Protein 6AZ5 (pdb70)

Solvent-accessible surface area: 6161 Å² total; per-residue (Å²): 164,109,23,68,1,20,0,26,0,42,12,141,124,34,42,33,133,93,29,60,39,85,0,0,0,88,0,74,88,8,73,12,118,11,53,53,61,1,116,16,60,69,132,0,79,144,18,167,22,48,0,3,82,9,91,6,76,6,48,30,96,21,61,51,103,75,0,6,0,40,0,16,46,38,39,78,124,30,105,139,22,24,36,10,111,46,95,32,41,13,62,1,45,31,82,174,114,2,22,0,27,0,38,34,42,50,70,5,70,77,146,49,38,134,25,181

Sequence (116 aa):
PDHTFTIYYYNEDLSTDTDMGKVDLWMWNAGLDGSYVFDGTYYDAENKVTWFKQTITVAGSNVGKTVGLKARYDNTKGWDGGSDTADRSFTISGDENEVLYYVDGSDPVHEKPVIV

Radius of gyration: 13.41 Å; Cα contacts (8 Å, |Δi|>4): 256; chains: 1; bounding box: 31×36×22 Å

Nearest PDB structures (foldseek):
  6az5-assembly1_A  TM=1.009E+00  e=3.050E-26  Agathobacter rectalis DSM 17629
  8dfw-assembly1_G  TM=4.841E-01  e=7.500E-01  Homo sapiens
  2aw2-assembly3_A  TM=3.711E-01  e=2.126E-01  Homo sapiens
  6mwr-assembly1_C  TM=4.742E-01  e=7.964E-01  Homo sapiens
  8tw4-assembly1_B  TM=3.206E-01  e=1.845E+00  Homo sapiens

B-factor: mean 26.18, std 8.86, range [9.91, 65.43]

Structure (mmCIF, N/CA/C/O backbone):
data_6AZ5
#
_entry.id   6AZ5
#
_cell.length_a   51.000
_cell.length_b   51.000
_cell.length_c   151.830
_cell.angle_alpha   90.00
_cell.angle_beta   90.00
_cell.angle_gamma   120.00
#
_symmetry.space_group_name_H-M   'P 65 2 2'
#
loop_
_entity.id
_entity.type
_entity.pdbx_description
1 polymer alpha-amylase
2 water water
#
loop_
_atom_site.group_PDB
_atom_site.id
_atom_site.type_symbol
_atom_site.label_atom_id
_atom_site.label_alt_id
_atom_site.label_comp_id
_atom_site.label_asym_id
_atom_site.label_entity_id
_atom_site.label_seq_id
_atom_site.pdbx_PDB_ins_code
_atom_site.Cartn_x
_atom_site.Cartn_y
_atom_site.Cartn_z
_atom_site.occupancy
_atom_site.B_iso_or_equiv
_atom_site.auth_seq_id
_atom_site.auth_comp_id
_atom_site.auth_asym_id
_atom_site.auth_atom_id
_atom_site.pdbx_PDB_model_num
ATOM 1 N N . PRO A 1 1 ? -7.274 -40.053 1.989 1.00 45.23 391 PRO A N 1
ATOM 2 C CA . PRO A 1 1 ? -6.655 -38.982 2.780 1.00 46.11 391 PRO A CA 1
ATOM 3 C C . PRO A 1 1 ? -6.636 -37.643 2.042 1.00 38.50 391 PRO A C 1
ATOM 4 O O . PRO A 1 1 ? -6.533 -37.616 0.814 1.00 33.02 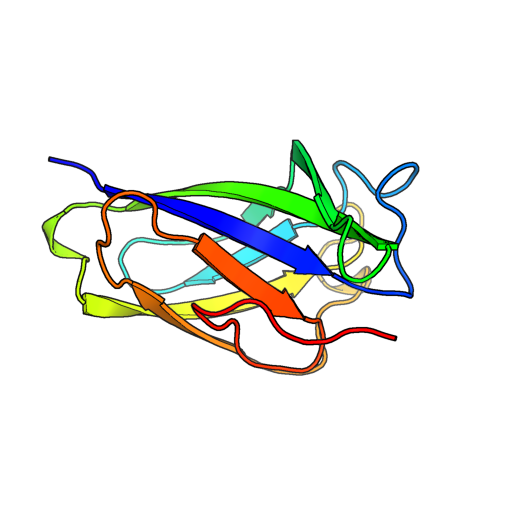391 PRO A O 1
ATOM 8 N N . ASP A 1 2 ? -6.731 -36.551 2.798 1.00 35.98 392 ASP A N 1
ATOM 9 C CA . ASP A 1 2 ? -6.817 -35.204 2.236 1.00 29.75 392 ASP A CA 1
ATOM 10 C C . ASP A 1 2 ? -5.612 -34.843 1.384 1.00 27.38 392 ASP A C 1
ATOM 11 O O . ASP A 1 2 ? -4.536 -35.421 1.526 1.00 32.63 392 ASP A O 1
ATOM 16 N N . HIS A 1 3 ? -5.807 -33.877 0.495 1.00 24.60 393 HIS A N 1
ATOM 17 C CA . HIS A 1 3 ? -4.722 -33.354 -0.320 1.00 19.22 393 HIS A CA 1
ATOM 18 C C . HIS A 1 3 ? -4.567 -31.848 -0.120 1.00 17.77 393 HIS A C 1
ATOM 19 O O . HIS A 1 3 ? -5.532 -31.091 -0.244 1.00 18.81 393 HIS A O 1
ATOM 26 N N . THR A 1 4 ? -3.348 -31.417 0.183 1.00 18.75 394 THR A N 1
ATOM 27 C CA . THR A 1 4 ? -3.061 -29.997 0.372 1.00 16.99 394 THR A CA 1
ATOM 28 C C . THR A 1 4 ? -2.168 -29.462 -0.748 1.00 21.12 394 THR A C 1
ATOM 29 O O . THR A 1 4 ? -1.156 -30.070 -1.090 1.00 20.67 394 THR A O 1
ATOM 33 N N . PHE A 1 5 ? -2.551 -28.328 -1.328 1.00 16.90 395 PHE A N 1
ATOM 34 C CA . PHE A 1 5 ? -1.696 -27.658 -2.292 1.00 13.02 395 PHE A CA 1
ATOM 35 C C . PHE A 1 5 ? -1.428 -26.225 -1.853 1.00 13.42 395 PHE A C 1
ATOM 36 O O . PHE A 1 5 ? -2.150 -25.668 -1.036 1.00 12.92 395 PHE A O 1
ATOM 44 N N . THR A 1 6 ? -0.366 -25.649 -2.395 1.00 10.59 396 THR A N 1
ATOM 45 C CA . THR A 1 6 ? -0.021 -24.265 -2.135 1.00 16.79 396 THR A CA 1
ATOM 46 C C . THR A 1 6 ? -0.416 -23.431 -3.343 1.00 15.47 396 THR A C 1
ATOM 47 O O . THR A 1 6 ? -0.284 -23.879 -4.482 1.00 15.41 396 THR A O 1
ATOM 51 N N . ILE A 1 7 ? -0.920 -22.229 -3.107 1.00 15.17 397 ILE A N 1
ATOM 52 C CA . ILE A 1 7 ? -1.181 -21.329 -4.216 1.00 14.56 397 ILE A CA 1
ATOM 53 C C . ILE A 1 7 ? -0.576 -19.952 -3.954 1.00 15.07 397 ILE A C 1
ATOM 54 O O . ILE A 1 7 ? -0.831 -19.318 -2.925 1.00 12.89 397 ILE A O 1
ATOM 59 N N . TYR A 1 8 ? 0.269 -19.527 -4.890 1.00 14.95 398 TYR A N 1
ATOM 60 C CA . TYR A 1 8 ? 0.888 -18.208 -4.867 1.00 18.56 398 TYR A CA 1
ATOM 61 C C . TYR A 1 8 ? 0.089 -17.236 -5.720 1.00 19.12 398 TYR A C 1
ATOM 62 O O . TYR A 1 8 ? -0.425 -17.615 -6.773 1.00 14.92 398 TYR A O 1
ATOM 71 N N . TYR A 1 9 ? 0.005 -15.982 -5.277 1.00 15.74 399 TYR A N 1
ATOM 72 C CA . TYR A 1 9 ? -0.700 -14.948 -6.035 1.00 17.34 399 TYR A CA 1
ATOM 73 C C . TYR A 1 9 ? 0.114 -13.665 -6.157 1.00 20.05 399 TYR A C 1
ATOM 74 O O . TYR A 1 9 ? 0.668 -13.163 -5.178 1.00 19.77 399 TYR A O 1
ATOM 83 N N . TYR A 1 10 ? 0.190 -13.136 -7.369 1.00 20.95 400 TYR A N 1
ATOM 84 C CA . TYR A 1 10 ? 0.916 -11.896 -7.579 1.00 25.14 400 TYR A CA 1
ATOM 85 C C . TYR A 1 10 ? 0.029 -10.837 -8.214 1.00 26.84 400 TYR A C 1
ATOM 86 O O . TYR A 1 10 ? -0.711 -11.106 -9.163 1.00 24.56 400 TYR A O 1
ATOM 95 N N . ASN A 1 11 ? 0.119 -9.631 -7.665 1.00 31.72 401 ASN A N 1
ATOM 96 C CA . ASN A 1 11 ? -0.547 -8.455 -8.204 1.00 32.40 401 ASN A CA 1
ATOM 97 C C . ASN A 1 11 ? 0.347 -7.253 -7.938 1.00 33.50 401 ASN A C 1
ATOM 98 O O . ASN A 1 11 ? 0.591 -6.896 -6.785 1.00 34.98 401 ASN A O 1
ATOM 103 N N . GLU A 1 12 ? 0.848 -6.643 -9.008 1.00 40.00 402 GLU A N 1
ATOM 104 C CA . GLU A 1 12 ? 1.770 -5.520 -8.882 1.00 40.86 402 GLU A CA 1
ATOM 105 C C . GLU A 1 12 ? 1.105 -4.333 -8.194 1.00 31.83 402 GLU A C 1
ATOM 106 O O . GLU A 1 12 ? 1.781 -3.483 -7.617 1.00 32.82 402 GLU A O 1
ATOM 112 N N . ASP A 1 13 ? -0.224 -4.291 -8.248 1.00 29.29 403 ASP A N 1
ATOM 113 C CA . ASP A 1 13 ? -0.984 -3.209 -7.629 1.00 39.61 403 ASP A CA 1
ATOM 114 C C . ASP A 1 13 ? -1.321 -3.481 -6.160 1.00 39.81 403 ASP A C 1
ATOM 115 O O . ASP A 1 13 ? -2.028 -2.696 -5.527 1.00 37.20 403 ASP A O 1
ATOM 120 N N . LEU A 1 14 ? -0.821 -4.591 -5.625 1.00 34.89 404 LEU A N 1
ATOM 121 C CA . LEU A 1 14 ? -1.020 -4.915 -4.217 1.00 33.12 404 LEU A CA 1
ATOM 122 C C . LEU A 1 14 ? 0.320 -5.082 -3.529 1.00 33.35 404 LEU A C 1
ATOM 123 O O . LEU A 1 14 ? 1.344 -5.258 -4.186 1.00 41.64 404 LEU A O 1
ATOM 128 N N . SER A 1 15 ? 0.311 -5.016 -2.202 1.00 35.05 405 SER A N 1
ATOM 129 C CA . SER A 1 15 ? 1.535 -5.142 -1.424 1.00 36.17 405 SER A CA 1
ATOM 130 C C . SER A 1 15 ? 1.389 -6.187 -0.325 1.00 36.07 405 SER A C 1
ATOM 131 O O . SER A 1 15 ? 0.398 -6.200 0.404 1.00 31.77 405 SER A O 1
ATOM 134 N N . THR A 1 16 ? 2.381 -7.065 -0.212 1.00 35.78 406 THR A N 1
ATOM 135 C CA . THR A 1 16 ? 2.332 -8.139 0.771 1.00 33.91 406 THR A CA 1
ATOM 136 C C . THR A 1 16 ? 2.713 -7.624 2.153 1.00 38.64 406 THR A C 1
ATOM 137 O O . THR A 1 16 ? 2.659 -8.360 3.137 1.00 41.89 406 THR A O 1
ATOM 141 N N . ASP A 1 17 ? 3.095 -6.354 2.228 1.00 37.03 407 ASP A N 1
ATOM 142 C CA . ASP A 1 17 ? 3.325 -5.723 3.520 1.00 44.90 407 ASP A CA 1
ATOM 143 C C . ASP A 1 17 ? 2.021 -5.173 4.098 1.00 43.35 407 ASP A C 1
ATOM 144 O O . ASP A 1 17 ? 1.659 -5.492 5.229 1.00 46.93 407 ASP A O 1
ATOM 149 N N . THR A 1 18 ? 1.313 -4.357 3.321 1.00 40.77 408 THR A N 1
ATOM 150 C CA . THR A 1 18 ? 0.134 -3.666 3.837 1.00 40.44 408 THR A CA 1
ATOM 151 C C . THR A 1 18 ? -1.178 -4.432 3.659 1.00 36.30 408 THR A C 1
ATOM 152 O O . THR A 1 18 ? -2.043 -4.391 4.532 1.00 38.15 408 THR A O 1
ATOM 156 N N . ASP A 1 19 ? -1.334 -5.132 2.542 1.00 30.27 409 ASP A N 1
ATOM 157 C CA . ASP A 1 19 ? -2.624 -5.734 2.227 1.00 28.83 409 ASP A CA 1
ATOM 158 C C . ASP A 1 19 ? -2.804 -7.146 2.789 1.00 26.11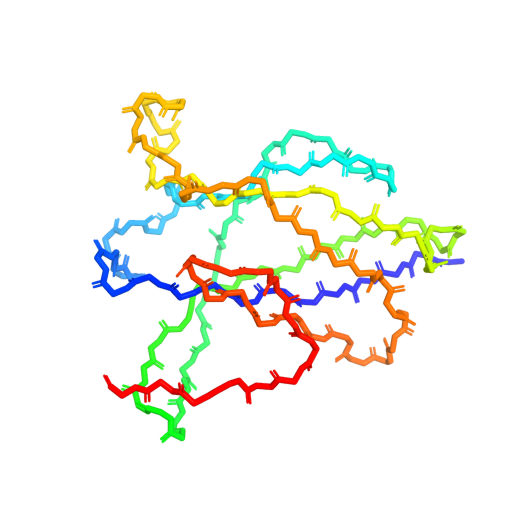 409 ASP A C 1
ATOM 159 O O . ASP A 1 19 ? -3.785 -7.817 2.470 1.00 25.38 409 ASP A O 1
ATOM 164 N N . MET A 1 20 ? -1.866 -7.595 3.618 1.00 30.98 410 MET A N 1
ATOM 165 C CA . MET A 1 20 ? -1.924 -8.948 4.167 1.00 27.88 410 MET A CA 1
ATOM 166 C C . MET A 1 20 ? -3.092 -9.082 5.130 1.00 29.67 410 MET A C 1
ATOM 167 O O . MET A 1 20 ? -3.166 -8.361 6.123 1.00 33.42 410 MET A O 1
ATOM 172 N N . GLY A 1 21 ? -4.001 -10.006 4.833 1.00 29.77 411 GLY A N 1
ATOM 173 C CA . GLY A 1 21 ? -5.203 -10.182 5.630 1.00 23.12 411 GLY A CA 1
ATOM 174 C C . GLY A 1 21 ? -6.440 -9.674 4.915 1.00 25.73 4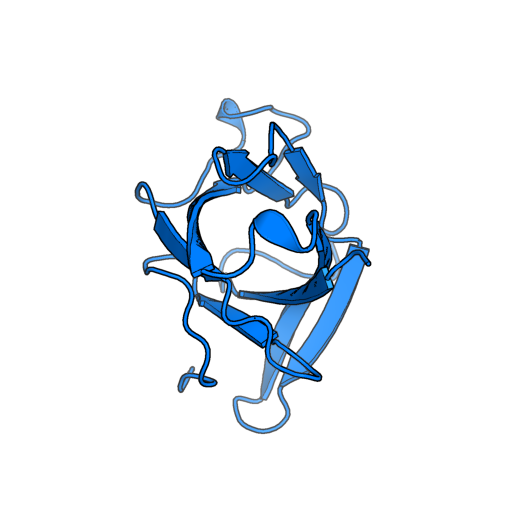11 GLY A C 1
ATOM 175 O O . GLY A 1 21 ? -7.571 -10.030 5.264 1.00 22.21 411 GLY A O 1
ATOM 176 N N . LYS A 1 22 ? -6.223 -8.847 3.897 1.00 20.46 412 LYS A N 1
ATOM 177 C CA . LYS A 1 22 ? -7.323 -8.285 3.127 1.00 24.12 412 LYS A CA 1
ATOM 178 C C . LYS A 1 22 ? -7.450 -8.948 1.753 1.00 21.32 412 LYS A C 1
ATOM 179 O O . LYS A 1 22 ? -8.521 -8.944 1.153 1.00 23.32 412 LYS A O 1
ATOM 185 N N . VAL A 1 23 ? -6.356 -9.514 1.255 1.00 23.94 413 VAL A N 1
ATOM 186 C CA . VAL A 1 23 ? -6.382 -10.204 -0.037 1.00 18.94 413 VAL A CA 1
ATOM 187 C C . VAL A 1 23 ? -6.817 -11.652 0.156 1.00 19.29 413 VAL A C 1
ATOM 188 O O . VAL A 1 23 ? -6.245 -12.366 0.985 1.00 20.59 413 VAL A O 1
ATOM 192 N N . ASP A 1 24 ? -7.832 -12.087 -0.584 1.00 17.70 414 ASP A N 1
ATOM 193 C CA . ASP A 1 24 ? -8.213 -13.496 -0.543 1.00 17.94 414 ASP A CA 1
ATOM 194 C C . ASP A 1 24 ? -8.531 -14.062 -1.925 1.00 17.09 414 ASP A C 1
ATOM 195 O O . ASP A 1 24 ? -8.327 -13.409 -2.953 1.00 14.73 414 ASP A O 1
ATOM 200 N N . LEU A 1 25 ? -9.002 -15.301 -1.921 1.00 11.91 415 LEU A N 1
ATOM 201 C CA . LEU A 1 25 ? -9.511 -15.959 -3.107 1.00 15.78 415 LEU A CA 1
ATOM 202 C C . LEU A 1 25 ? -10.952 -16.348 -2.847 1.00 14.86 415 LEU A C 1
ATOM 203 O O . LEU A 1 25 ? -11.259 -16.921 -1.804 1.00 13.25 415 LEU A O 1
ATOM 208 N N . TRP A 1 26 ? -11.832 -16.034 -3.788 1.00 15.68 416 TRP A N 1
ATOM 209 C CA . TRP A 1 26 ? -13.183 -16.564 -3.754 1.00 15.13 416 TRP A CA 1
ATOM 210 C C . TRP A 1 26 ? -13.208 -17.829 -4.601 1.00 17.08 416 TRP A C 1
ATOM 211 O O . TRP A 1 26 ? -12.963 -17.778 -5.802 1.00 14.49 416 TRP A O 1
ATOM 222 N N . MET A 1 27 ? -13.487 -18.968 -3.981 1.00 17.75 417 MET A N 1
ATOM 223 C CA . MET A 1 27 ? -13.362 -20.233 -4.693 1.00 14.19 417 MET A CA 1
ATOM 224 C C . MET A 1 27 ? -14.646 -21.042 -4.659 1.00 14.21 417 MET A C 1
ATOM 225 O O . MET A 1 27 ? -15.445 -20.913 -3.729 1.00 18.55 417 MET A O 1
ATOM 230 N N . TRP A 1 28 ? -14.846 -21.860 -5.690 1.00 13.65 418 TRP A N 1
ATOM 231 C CA . TRP A 1 28 ? -16.009 -22.739 -5.768 1.00 15.15 418 TRP A CA 1
ATOM 232 C C . TRP A 1 28 ? -15.690 -24.039 -6.516 1.00 17.90 418 TRP A C 1
ATOM 233 O O . TRP A 1 28 ? -14.659 -24.141 -7.179 1.00 21.42 418 TRP A O 1
ATOM 244 N N . ASN A 1 29 ? -16.578 -25.023 -6.383 1.00 17.15 419 ASN A N 1
ATOM 245 C CA . ASN A 1 29 ? -16.379 -26.397 -6.874 1.00 25.12 419 ASN A CA 1
ATOM 246 C C . ASN A 1 29 ? -15.254 -27.153 -6.173 1.00 20.93 419 ASN A C 1
ATOM 247 O O . ASN A 1 29 ? -14.443 -26.567 -5.461 1.00 25.23 419 ASN A O 1
ATOM 252 N N . ALA A 1 30 ? -15.240 -28.469 -6.380 1.00 25.82 420 ALA A N 1
ATOM 253 C CA . ALA A 1 30 ? -14.265 -29.380 -5.783 1.00 23.77 420 ALA A CA 1
ATOM 254 C C . ALA A 1 30 ? -14.287 -29.311 -4.261 1.00 26.22 420 ALA A C 1
ATOM 255 O O . ALA A 1 30 ? -13.255 -29.473 -3.609 1.00 24.48 420 ALA A O 1
ATOM 257 N N . GLY A 1 31 ? -15.472 -29.080 -3.702 1.00 23.53 421 GLY A N 1
ATOM 258 C CA . GLY A 1 31 ? -15.647 -29.025 -2.263 1.00 19.84 421 GLY A CA 1
ATOM 259 C C . GLY A 1 31 ? -15.361 -27.654 -1.679 1.00 19.30 421 GLY A C 1
ATOM 260 O O . GLY A 1 31 ? -15.697 -27.372 -0.528 1.00 21.08 421 GLY A O 1
ATOM 261 N N . LEU A 1 32 ? -14.743 -26.793 -2.476 1.00 18.25 422 LEU A N 1
ATOM 262 C CA . LEU A 1 32 ? -14.384 -25.462 -2.010 1.00 18.71 422 LEU A CA 1
ATOM 263 C C . LEU A 1 32 ? -15.581 -24.525 -2.015 1.00 20.86 422 LEU A C 1
ATOM 264 O O . LEU A 1 32 ? -16.470 -24.641 -2.863 1.00 20.94 422 LEU A O 1
ATOM 269 N N . ASP A 1 33 ? -15.600 -23.599 -1.060 1.00 20.24 423 ASP A N 1
ATOM 270 C CA . ASP A 1 33 ? -16.649 -22.590 -1.006 1.00 25.23 423 ASP A CA 1
ATOM 271 C C . ASP A 1 33 ? -16.234 -21.339 -0.240 1.00 21.70 423 ASP A C 1
ATOM 272 O O . ASP A 1 33 ? -15.706 -21.422 0.866 1.00 21.71 423 ASP A O 1
ATOM 277 N N . GLY A 1 34 ? -16.483 -20.180 -0.841 1.00 21.49 424 GLY A N 1
ATOM 278 C CA . GLY A 1 34 ? -16.277 -18.911 -0.172 1.00 20.32 424 GLY A CA 1
ATOM 279 C C . GLY A 1 34 ? -14.850 -18.402 -0.157 1.00 16.85 424 GLY A C 1
ATOM 280 O O . GLY A 1 34 ? -14.070 -18.638 -1.080 1.00 18.13 424 GLY A O 1
ATOM 281 N N . SER A 1 35 ? -14.512 -17.703 0.919 1.00 18.28 425 SER A N 1
ATOM 282 C CA . SER A 1 35 ? -13.249 -16.984 1.018 1.00 17.97 425 SER A CA 1
ATOM 283 C C . SER A 1 35 ? -12.083 -17.813 1.559 1.00 17.25 425 SER A C 1
ATOM 284 O O . SER A 1 35 ? -12.240 -18.590 2.503 1.00 14.10 425 SER A O 1
ATOM 287 N N . TYR A 1 36 ? -10.913 -17.620 0.950 1.00 17.14 426 TYR A N 1
ATOM 288 C CA . TYR A 1 36 ? -9.668 -18.272 1.355 1.00 12.77 426 TYR A CA 1
ATOM 289 C C . TYR A 1 36 ? -8.565 -17.222 1.394 1.00 14.12 426 TYR A C 1
ATOM 290 O O . TYR A 1 36 ? -8.124 -16.734 0.352 1.00 11.01 426 TYR A O 1
ATOM 299 N N . VAL A 1 37 ? -8.127 -16.880 2.603 1.00 14.53 427 VAL A N 1
ATOM 300 C CA . VAL A 1 37 ? -7.304 -15.696 2.840 1.00 13.89 427 VAL A CA 1
ATOM 301 C C . VAL A 1 37 ? -5.806 -15.993 2.848 1.00 16.43 427 VAL A C 1
ATOM 302 O O . VAL A 1 37 ? -5.354 -16.927 3.500 1.00 19.79 427 VAL A O 1
ATOM 306 N N . PHE A 1 38 ? -5.034 -15.191 2.122 1.00 18.25 428 PHE A N 1
ATOM 307 C CA . PHE A 1 38 ? -3.587 -15.345 2.132 1.00 16.45 428 PHE A CA 1
ATOM 308 C C . PHE A 1 38 ? -3.040 -14.960 3.497 1.00 20.38 428 PHE A C 1
ATOM 309 O O . PHE A 1 38 ? -3.448 -13.949 4.076 1.00 17.50 428 PHE A O 1
ATOM 317 N N . ASP A 1 39 ? -2.119 -15.769 4.011 1.00 18.47 429 ASP A N 1
ATOM 318 C CA . ASP A 1 39 ? -1.564 -15.522 5.332 1.00 20.01 429 ASP A CA 1
ATOM 319 C C . ASP A 1 39 ? -0.043 -15.651 5.365 1.00 20.75 429 ASP A C 1
ATOM 320 O O . ASP A 1 39 ? 0.557 -15.680 6.437 1.00 27.46 429 ASP A O 1
ATOM 325 N N . GLY A 1 40 ? 0.578 -15.715 4.193 1.00 20.16 430 GLY A N 1
ATOM 326 C CA . GLY A 1 40 ? 2.023 -15.806 4.107 1.00 16.89 430 GLY A CA 1
ATOM 327 C C . GLY A 1 40 ? 2.563 -15.199 2.829 1.00 21.10 430 GLY A C 1
ATOM 328 O O . GLY A 1 40 ? 1.803 -14.726 1.988 1.00 18.77 430 GLY A O 1
ATOM 329 N N . THR A 1 41 ? 3.885 -15.192 2.689 1.00 21.48 431 THR A N 1
ATOM 330 C CA . THR A 1 41 ? 4.509 -14.711 1.462 1.00 25.79 431 THR A CA 1
ATOM 331 C C . THR A 1 41 ? 5.546 -15.698 0.952 1.00 20.39 43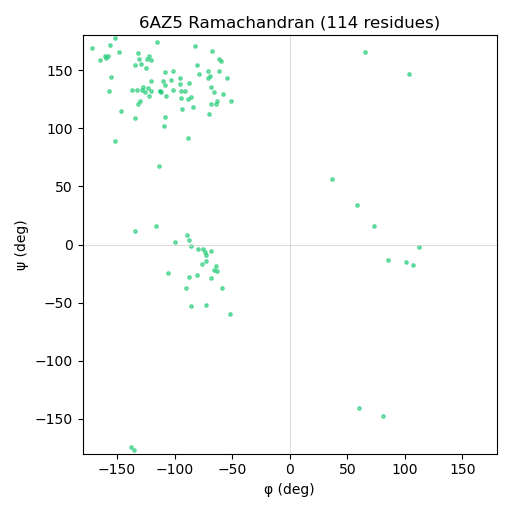1 THR A C 1
ATOM 332 O O . THR A 1 41 ? 6.055 -16.530 1.704 1.00 23.49 431 THR A O 1
ATOM 336 N N . TYR A 1 42 ? 5.856 -15.587 -0.332 1.00 19.19 432 TYR A N 1
ATOM 337 C CA . TYR A 1 42 ? 6.958 -16.328 -0.928 1.00 26.39 432 TYR A CA 1
ATOM 338 C C . TYR A 1 42 ? 7.816 -15.388 -1.757 1.00 20.72 432 TYR A C 1
ATOM 339 O O . TYR A 1 42 ? 7.324 -14.767 -2.699 1.00 23.15 432 TYR A O 1
ATOM 348 N N . TYR A 1 43 ? 9.095 -15.272 -1.415 1.00 18.96 433 TYR A N 1
ATOM 349 C CA . TYR A 1 43 ? 9.970 -14.426 -2.212 1.00 20.71 433 TYR A CA 1
ATOM 350 C C . TYR A 1 43 ? 10.501 -15.171 -3.426 1.00 26.01 433 TYR A C 1
ATOM 351 O O . TYR A 1 43 ? 11.207 -16.172 -3.304 1.00 25.78 433 TYR A O 1
ATOM 360 N N . ASP A 1 44 ? 10.148 -14.657 -4.598 1.00 28.16 434 ASP A N 1
ATOM 361 C CA . ASP A 1 44 ? 10.563 -15.211 -5.875 1.00 23.93 434 ASP A CA 1
ATOM 362 C C . ASP A 1 44 ? 11.899 -14.606 -6.289 1.00 25.51 434 ASP A C 1
ATOM 363 O O . ASP A 1 44 ? 11.936 -13.573 -6.948 1.00 26.06 434 ASP A O 1
ATOM 368 N N . ALA A 1 45 ? 12.991 -15.262 -5.919 1.00 27.41 435 ALA A N 1
ATOM 369 C CA . ALA A 1 45 ? 14.323 -14.736 -6.196 1.00 28.71 435 ALA A CA 1
ATOM 370 C C . ALA A 1 45 ? 14.637 -14.676 -7.694 1.00 33.39 435 ALA A C 1
ATOM 371 O O . ALA A 1 45 ? 15.510 -13.915 -8.112 1.00 31.72 435 ALA A O 1
ATOM 373 N N . GLU A 1 46 ? 13.932 -15.474 -8.495 1.00 34.53 436 GLU A N 1
ATOM 374 C CA . GLU A 1 46 ? 14.131 -15.467 -9.948 1.00 38.64 436 GLU A CA 1
ATOM 375 C C . GLU A 1 46 ? 13.565 -14.199 -10.595 1.00 35.41 436 GLU A C 1
ATOM 376 O O . GLU A 1 46 ? 14.263 -13.504 -11.337 1.00 34.90 436 GLU A O 1
ATOM 382 N N . ASN A 1 47 ? 12.302 -13.899 -10.307 1.00 30.50 437 ASN A N 1
ATOM 383 C CA . ASN A 1 47 ? 11.657 -12.702 -10.841 1.00 28.94 437 ASN A CA 1
ATOM 384 C C . ASN A 1 47 ? 11.899 -11.463 -9.988 1.00 30.96 437 ASN A C 1
ATOM 385 O O . ASN A 1 47 ? 11.457 -10.373 -10.346 1.00 34.26 437 ASN A O 1
ATOM 390 N N . LYS A 1 48 ? 12.625 -11.649 -8.883 1.00 32.71 438 LYS A N 1
ATOM 391 C CA . LYS A 1 48 ? 12.727 -10.697 -7.764 1.00 30.68 438 LYS A CA 1
ATOM 392 C C . LYS A 1 48 ? 11.406 -9.971 -7.477 1.00 31.57 438 LYS A C 1
ATOM 393 O O . LYS A 1 48 ? 11.333 -8.743 -7.465 1.00 30.00 438 LYS A O 1
ATOM 399 N N . VAL A 1 49 ? 10.366 -10.766 -7.232 1.00 29.67 439 VAL A N 1
ATOM 400 C CA . VAL A 1 49 ? 9.075 -10.272 -6.757 1.00 27.14 439 VAL A CA 1
ATOM 401 C C . VAL A 1 49 ? 8.587 -11.105 -5.566 1.00 28.04 439 VAL A C 1
ATOM 402 O O . VAL A 1 49 ? 9.095 -12.199 -5.308 1.00 24.19 439 VAL A O 1
ATOM 406 N N . THR A 1 50 ? 7.597 -10.590 -4.844 1.00 26.19 440 THR A N 1
ATOM 407 C CA . THR A 1 50 ? 7.036 -11.315 -3.704 1.00 27.74 440 THR A CA 1
ATOM 408 C C . THR A 1 50 ? 5.591 -11.742 -3.965 1.00 25.89 440 THR A C 1
ATOM 409 O O . THR A 1 50 ? 4.767 -10.946 -4.417 1.00 27.69 440 THR A O 1
ATOM 413 N N . TRP A 1 51 ? 5.294 -13.008 -3.689 1.00 24.89 441 TRP A N 1
ATOM 414 C CA . TRP A 1 51 ? 3.947 -13.540 -3.870 1.00 22.56 441 TRP A CA 1
ATOM 415 C C . TRP A 1 51 ? 3.199 -13.627 -2.544 1.00 18.87 441 TRP A C 1
ATOM 416 O O . TRP A 1 51 ? 3.812 -13.835 -1.501 1.00 19.72 441 TRP A O 1
ATOM 427 N N . PHE A 1 52 ? 1.876 -13.476 -2.589 1.00 17.03 442 PHE A N 1
ATOM 428 C CA . PHE A 1 52 ? 1.027 -13.925 -1.485 1.00 17.30 442 PHE A CA 1
ATOM 429 C C . PHE A 1 52 ? 1.014 -15.451 -1.503 1.00 18.87 442 PHE A C 1
ATOM 430 O O . PHE A 1 52 ? 1.015 -16.052 -2.572 1.00 14.51 442 PHE A O 1
ATOM 438 N N . LYS A 1 53 ? 0.990 -16.092 -0.341 1.00 18.66 443 LYS A N 1
ATOM 439 C CA . LYS A 1 53 ? 0.862 -17.542 -0.344 1.00 17.05 443 LYS A CA 1
ATOM 440 C C . LYS A 1 53 ? -0.166 -18.022 0.666 1.00 16.26 443 LYS A C 1
ATOM 441 O O . LYS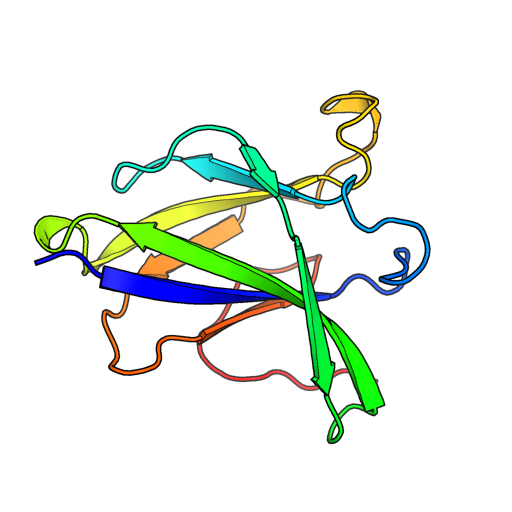 A 1 53 ? -0.452 -17.346 1.655 1.00 16.43 443 LYS A O 1
ATOM 447 N N . GLN A 1 54 ? -0.733 -19.190 0.387 1.00 14.73 444 GLN A N 1
ATOM 448 C CA . GLN A 1 54 ? -1.553 -19.906 1.351 1.00 13.68 444 GLN A CA 1
ATOM 449 C C . GLN A 1 54 ? -1.632 -21.370 0.943 1.00 16.29 444 GLN A C 1
ATOM 450 O O . GLN A 1 54 ? -1.359 -21.716 -0.207 1.00 12.38 444 GLN A O 1
ATOM 456 N N . THR A 1 55 ? -1.984 -22.232 1.887 1.00 10.40 445 THR A N 1
ATOM 457 C CA . THR A 1 55 ? -2.203 -23.632 1.566 1.00 16.61 445 THR A CA 1
ATOM 458 C C . THR A 1 55 ? -3.690 -23.938 1.646 1.00 17.70 445 THR A C 1
ATOM 459 O O . THR A 1 55 ? -4.422 -23.331 2.422 1.00 19.29 445 THR A O 1
ATOM 463 N N . ILE A 1 56 ? -4.140 -24.871 0.826 1.00 14.30 446 ILE A N 1
ATOM 464 C CA . ILE A 1 56 ? -5.555 -25.165 0.757 1.00 19.30 446 ILE A CA 1
ATOM 465 C C . ILE A 1 56 ? -5.747 -26.673 0.703 1.00 20.04 446 ILE A C 1
ATOM 466 O O . ILE A 1 56 ? -5.060 -27.372 -0.038 1.00 15.82 446 ILE A O 1
ATOM 471 N N . THR A 1 57 ? -6.658 -27.169 1.529 1.00 19.55 447 THR A N 1
ATOM 472 C CA . THR A 1 57 ? -6.871 -28.598 1.666 1.00 22.04 447 THR A CA 1
ATOM 473 C C . THR A 1 57 ? -8.176 -29.000 1.002 1.00 24.15 447 THR A C 1
ATOM 474 O O . THR A 1 57 ? -9.220 -28.404 1.268 1.00 25.57 447 THR A O 1
ATOM 478 N N . VAL A 1 58 ? -8.106 -29.999 0.127 1.00 17.43 448 VAL A N 1
ATOM 479 C CA . VAL A 1 58 ? -9.302 -30.602 -0.449 1.00 21.19 448 VAL A CA 1
ATOM 480 C C . VAL A 1 58 ? -9.351 -32.094 -0.120 1.00 26.93 448 VAL A C 1
ATOM 481 O O . VAL A 1 58 ? -8.330 -32.700 0.208 1.00 25.78 448 VAL A O 1
ATOM 485 N N . ALA A 1 59 ? -10.545 -32.676 -0.188 1.00 28.01 449 ALA A N 1
ATOM 486 C CA . ALA A 1 59 ? -10.696 -34.118 -0.040 1.00 25.06 449 ALA A CA 1
ATOM 487 C C . ALA A 1 59 ? -9.928 -34.821 -1.152 1.00 29.58 449 ALA A C 1
ATOM 488 O O . ALA A 1 59 ? -9.796 -34.282 -2.256 1.00 23.75 449 ALA A O 1
ATOM 490 N N . GLY A 1 60 ? -9.422 -36.017 -0.857 1.00 26.27 450 GLY A N 1
ATOM 491 C CA . GLY A 1 60 ? -8.656 -36.792 -1.820 1.00 20.82 450 GLY A CA 1
ATOM 492 C C . GLY A 1 60 ? -9.435 -37.098 -3.085 1.00 25.15 450 GLY A C 1
ATOM 493 O O . GLY A 1 60 ? -8.887 -37.079 -4.187 1.00 26.14 450 GLY A O 1
ATOM 494 N N . SER A 1 61 ? -10.728 -37.359 -2.928 1.00 27.60 451 SER A N 1
ATOM 495 C CA . SER A 1 61 ? -11.587 -37.692 -4.059 1.00 30.44 451 SER A CA 1
ATOM 496 C C . SER A 1 61 ? -11.801 -36.506 -5.001 1.00 31.00 451 SER A C 1
ATOM 497 O O . SER A 1 61 ? -12.405 -36.653 -6.062 1.00 30.69 451 SER A O 1
ATOM 500 N N . ASN A 1 62 ? -11.299 -35.335 -4.617 1.00 26.34 452 ASN A N 1
ATOM 501 C CA . ASN A 1 62 ? -11.447 -34.139 -5.439 1.00 20.86 452 ASN A CA 1
ATOM 502 C C . ASN A 1 62 ? -10.215 -33.827 -6.264 1.00 23.78 452 ASN A C 1
ATOM 503 O O . ASN A 1 62 ? -10.179 -32.818 -6.967 1.00 24.99 452 ASN A O 1
ATOM 508 N N . VAL A 1 63 ? -9.200 -34.678 -6.169 1.00 21.82 453 VAL A N 1
ATOM 509 C CA . VAL A 1 63 ? -8.048 -34.549 -7.046 1.00 22.57 453 VAL A CA 1
ATOM 510 C C . VAL A 1 63 ? -8.523 -34.825 -8.460 1.00 20.59 453 VAL A C 1
ATOM 511 O O . VAL A 1 63 ? -9.224 -35.808 -8.697 1.00 22.59 453 VAL A O 1
ATOM 515 N N . GLY A 1 64 ? -8.167 -33.947 -9.390 1.00 17.06 454 GLY A N 1
ATOM 516 C CA . GLY A 1 64 ? -8.584 -34.101 -10.770 1.00 17.28 454 GLY A CA 1
ATOM 517 C C . GLY A 1 64 ? -9.754 -33.211 -11.138 1.00 23.66 454 GLY A C 1
ATOM 518 O O . GLY A 1 64 ? -10.046 -33.016 -12.316 1.00 18.66 454 GLY A O 1
ATOM 519 N N . LYS A 1 65 ? -10.429 -32.668 -10.128 1.00 27.41 455 LYS A N 1
ATOM 520 C CA . LYS A 1 65 ? -11.555 -31.768 -10.358 1.00 20.74 455 LYS A CA 1
ATOM 521 C C . LYS A 1 65 ? -11.082 -30.357 -10.689 1.00 21.28 455 LYS A C 1
ATOM 522 O O . LYS A 1 65 ? -9.990 -29.941 -10.292 1.00 27.80 455 LYS A O 1
ATOM 528 N N . THR A 1 66 ? -11.909 -29.617 -11.411 1.00 20.64 456 THR A N 1
ATOM 529 C CA . THR A 1 66 ? -11.587 -28.239 -11.747 1.00 20.54 456 THR A CA 1
ATOM 530 C C . THR A 1 66 ? -12.126 -27.271 -10.693 1.00 21.67 456 THR A C 1
ATOM 531 O O . THR A 1 66 ? -13.281 -27.357 -10.278 1.00 23.32 456 THR A O 1
ATOM 535 N N . VAL A 1 67 ? -11.265 -26.361 -10.256 1.00 24.06 457 VAL A N 1
ATOM 536 C CA . VAL A 1 67 ? -11.634 -25.348 -9.279 1.00 25.32 457 VAL A CA 1
ATOM 537 C C . VAL A 1 67 ? -11.891 -24.013 -9.952 1.00 20.55 457 VAL A C 1
ATOM 538 O O . VAL A 1 67 ? -11.101 -23.575 -10.784 1.00 21.59 457 VAL A O 1
ATOM 542 N N . GLY A 1 68 ? -12.999 -23.372 -9.597 1.00 22.88 458 GLY A N 1
ATOM 543 C CA . GLY A 1 68 ? -13.260 -22.015 -10.038 1.00 19.28 458 GLY A CA 1
ATOM 544 C C . GLY A 1 68 ? -12.800 -21.052 -8.965 1.00 19.53 458 GLY A C 1
ATOM 545 O O . GLY A 1 68 ? -13.013 -21.304 -7.782 1.00 19.02 458 GLY A O 1
ATOM 546 N N . LEU A 1 69 ? -12.164 -19.954 -9.363 1.00 17.24 459 LEU A N 1
ATOM 547 C CA . LEU A 1 69 ? -11.704 -18.983 -8.387 1.00 15.05 459 LEU A CA 1
ATOM 548 C C . LEU A 1 69 ? -11.437 -17.609 -8.989 1.00 19.15 459 LEU A C 1
ATOM 549 O O . LEU A 1 69 ? -11.290 -17.462 -10.195 1.00 15.75 459 LEU A O 1
ATOM 554 N N . LYS A 1 70 ? -11.370 -16.604 -8.123 1.00 17.01 460 LYS A N 1
ATOM 555 C CA . LYS A 1 70 ? -10.868 -15.293 -8.504 1.00 22.63 460 LYS A CA 1
ATOM 556 C C . LYS A 1 70 ? -10.337 -14.564 -7.273 1.00 18.78 460 LYS A C 1
ATOM 557 O O . LYS A 1 70 ? -10.869 -14.708 -6.175 1.00 16.78 460 LYS A O 1
ATOM 563 N N . ALA A 1 71 ? -9.275 -13.793 -7.459 1.00 19.21 461 ALA A N 1
ATOM 564 C CA . ALA A 1 71 ? -8.718 -13.007 -6.368 1.00 21.74 461 ALA A CA 1
ATOM 565 C C . ALA A 1 71 ? -9.642 -11.840 -5.997 1.00 26.23 461 ALA A C 1
ATOM 566 O O . ALA A 1 71 ? -10.363 -11.328 -6.850 1.00 26.21 461 ALA A O 1
ATOM 568 N N . ARG A 1 72 ? -9.630 -11.442 -4.724 1.00 21.76 462 ARG A N 1
ATOM 569 C CA . ARG A 1 72 ? -10.326 -10.234 -4.267 1.00 20.94 462 ARG A CA 1
ATOM 570 C C . ARG A 1 72 ? -9.342 -9.364 -3.495 1.00 20.92 462 ARG A C 1
ATOM 571 O O . ARG A 1 72 ? -8.573 -9.871 -2.678 1.00 24.39 462 ARG A O 1
ATOM 579 N N . TYR A 1 73 ? -9.358 -8.059 -3.760 1.00 21.08 463 TYR A N 1
ATOM 580 C CA . TYR A 1 73 ? -8.257 -7.181 -3.353 1.00 22.13 463 TYR A CA 1
ATOM 581 C C . TYR A 1 73 ? -8.370 -6.609 -1.941 1.00 23.19 463 TYR A C 1
ATOM 582 O O . TYR A 1 73 ? -7.359 -6.290 -1.310 1.00 20.83 463 TYR A O 1
ATOM 591 N N . ASP A 1 74 ? -9.593 -6.459 -1.451 1.00 27.25 464 ASP A N 1
ATOM 592 C CA . ASP A 1 74 ? -9.805 -5.868 -0.133 1.00 26.95 464 ASP A CA 1
ATOM 593 C C . ASP A 1 74 ? -11.094 -6.415 0.458 1.00 27.39 464 ASP A C 1
ATOM 594 O O . ASP A 1 74 ? -12.166 -5.838 0.271 1.00 30.84 464 ASP A O 1
ATOM 599 N N . ASN A 1 75 ? -10.989 -7.530 1.172 1.00 24.33 465 ASN A N 1
ATOM 600 C CA . ASN A 1 75 ? -12.179 -8.230 1.639 1.00 28.94 465 ASN A CA 1
ATOM 601 C C . ASN A 1 75 ? -12.859 -7.533 2.816 1.00 29.23 465 ASN A C 1
ATOM 602 O O . ASN A 1 75 ? -13.916 -7.967 3.270 1.00 31.29 465 ASN A O 1
ATOM 607 N N . THR A 1 76 ? -12.252 -6.454 3.303 1.00 31.68 466 THR A N 1
ATOM 608 C CA . THR A 1 76 ? -12.893 -5.622 4.315 1.00 36.56 466 THR A CA 1
ATOM 609 C C . THR A 1 76 ? -14.021 -4.818 3.670 1.00 39.64 466 THR A C 1
ATOM 610 O O . THR A 1 76 ? -14.866 -4.250 4.364 1.00 42.07 466 THR A O 1
ATOM 614 N N . LYS A 1 77 ? -14.027 -4.775 2.338 1.00 40.93 467 LYS A N 1
ATOM 615 C CA . LYS A 1 77 ? -15.086 -4.100 1.591 1.00 33.54 467 LYS A CA 1
ATOM 616 C C . LYS A 1 77 ? -15.868 -5.098 0.748 1.00 34.27 467 LYS A C 1
ATOM 617 O O . LYS A 1 77 ? -16.600 -4.707 -0.156 1.00 33.12 467 LYS A O 1
ATOM 623 N N . GLY A 1 78 ? -15.713 -6.385 1.048 1.00 38.79 468 GLY A N 1
ATOM 624 C CA . GLY A 1 78 ? -16.355 -7.426 0.265 1.00 34.11 468 GLY A CA 1
ATOM 625 C C . GLY A 1 78 ? -15.892 -7.381 -1.181 1.00 28.95 468 GLY A C 1
ATOM 626 O O . GLY A 1 78 ? -14.718 -7.141 -1.460 1.00 34.29 468 GLY A O 1
ATOM 627 N N . TRP A 1 79 ? -16.817 -7.601 -2.103 1.00 25.93 469 TRP A N 1
ATOM 628 C CA . TRP A 1 79 ? -16.507 -7.519 -3.525 1.00 31.27 469 TRP A CA 1
ATOM 629 C C . TRP A 1 79 ? -16.207 -6.088 -3.948 1.00 37.20 469 TRP A C 1
ATOM 630 O O . TRP A 1 79 ? -15.440 -5.854 -4.885 1.00 34.77 469 TRP A O 1
ATOM 641 N N . ASP A 1 80 ? -16.806 -5.133 -3.241 1.00 30.14 470 ASP A N 1
ATOM 642 C CA . ASP A 1 80 ? -16.662 -3.719 -3.570 1.00 32.14 470 ASP A CA 1
ATOM 643 C C . ASP A 1 80 ? -15.222 -3.253 -3.404 1.00 32.24 470 ASP A C 1
ATOM 644 O O . ASP A 1 80 ? -14.831 -2.220 -3.942 1.00 36.75 470 ASP A O 1
ATOM 649 N N . GLY A 1 81 ? -14.432 -4.024 -2.664 1.00 29.87 471 GLY A N 1
ATOM 650 C CA . GLY A 1 81 ? -13.013 -3.744 -2.534 1.00 30.89 471 GLY A CA 1
ATOM 651 C C . GLY A 1 81 ? -12.249 -4.074 -3.804 1.00 25.59 471 GLY A C 1
ATOM 652 O O . GLY A 1 81 ? -11.068 -3.753 -3.930 1.00 32.57 471 GLY A O 1
ATOM 653 N N . GLY A 1 82 ? -12.928 -4.718 -4.749 1.00 23.91 472 GLY A N 1
ATOM 654 C CA . GLY A 1 82 ? -12.306 -5.097 -6.003 1.00 34.66 472 GLY A CA 1
ATOM 655 C C . GLY A 1 82 ? -11.954 -6.571 -6.096 1.00 29.53 472 GLY A C 1
ATOM 656 O O . GLY A 1 82 ? -11.614 -7.208 -5.101 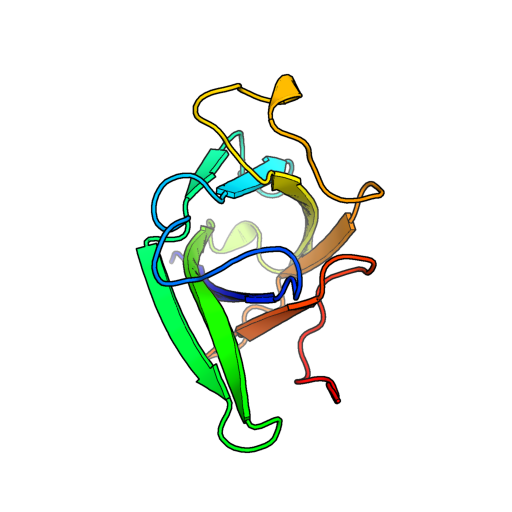1.00 29.11 472 GLY A O 1
ATOM 657 N N . SER A 1 83 ? -12.041 -7.114 -7.304 1.00 31.33 473 SER A N 1
ATOM 658 C CA . SER A 1 83 ? -11.621 -8.486 -7.550 1.00 29.06 473 SER A CA 1
ATOM 659 C C . SER A 1 83 ? -10.795 -8.571 -8.828 1.00 39.87 473 SER A C 1
ATOM 660 O O . SER A 1 83 ? -10.517 -7.553 -9.459 1.00 41.97 473 SER A O 1
ATOM 663 N N . ASP A 1 84 ? -10.399 -9.782 -9.206 1.00 37.73 474 ASP A N 1
ATOM 664 C CA . ASP A 1 84 ? -9.626 -9.987 -10.431 1.00 37.17 474 ASP A CA 1
ATOM 665 C C . ASP A 1 84 ? -10.480 -9.671 -11.664 1.00 45.29 474 ASP A C 1
ATOM 666 O O . ASP A 1 84 ? -11.711 -9.546 -11.561 1.00 40.75 474 ASP A O 1
ATOM 671 N N . THR A 1 85 ? -9.839 -9.548 -12.828 1.00 41.95 475 THR A N 1
ATOM 672 C CA . THR A 1 85 ? -10.549 -9.113 -14.036 1.00 44.93 475 THR A CA 1
ATOM 673 C C . THR A 1 85 ? -11.488 -10.146 -14.687 1.00 38.21 475 THR A C 1
ATOM 674 O O . THR A 1 85 ? -12.216 -9.792 -15.613 1.00 33.73 475 THR A O 1
ATOM 678 N N . ALA A 1 86 ? -11.497 -11.390 -14.200 1.00 40.64 476 ALA A N 1
ATOM 679 C CA . ALA A 1 86 ? -12.415 -12.424 -14.721 1.00 39.21 476 ALA A CA 1
ATOM 680 C C . ALA A 1 86 ? -12.425 -13.725 -13.906 1.00 34.93 476 ALA A C 1
ATOM 681 O O . ALA A 1 86 ? -11.576 -13.924 -13.039 1.00 39.96 476 ALA A O 1
ATOM 683 N N . ASP A 1 87 ? -13.397 -14.596 -14.193 1.00 25.41 477 ASP A N 1
ATOM 684 C CA . ASP A 1 87 ? -13.429 -15.965 -13.668 1.00 30.07 477 ASP A CA 1
ATOM 685 C C . ASP A 1 87 ? -12.170 -16.731 -14.053 1.00 36.45 477 ASP A C 1
ATOM 686 O O . ASP A 1 87 ? -11.812 -16.790 -15.231 1.00 32.47 477 ASP A O 1
ATOM 691 N N . ARG A 1 88 ? -11.520 -17.350 -13.076 1.00 27.84 478 ARG A N 1
ATOM 692 C CA . ARG A 1 88 ? -10.358 -18.178 -13.370 1.00 19.27 478 ARG A CA 1
ATOM 693 C C . ARG A 1 88 ? -10.628 -19.633 -13.018 1.00 20.50 478 ARG A C 1
ATOM 694 O O . ARG A 1 88 ? -11.672 -19.962 -12.454 1.00 23.99 478 ARG A O 1
ATOM 702 N N . SER A 1 89 ? -9.687 -20.507 -13.359 1.00 20.99 479 SER A N 1
ATOM 703 C CA . SER A 1 89 ? -9.813 -21.916 -13.013 1.00 19.64 479 SER A CA 1
ATOM 704 C C . SER A 1 89 ? -8.498 -22.667 -13.161 1.00 19.44 479 SER A C 1
ATOM 705 O O . SER A 1 89 ? -7.591 -22.231 -13.874 1.00 16.74 479 SER A O 1
ATOM 708 N N . PHE A 1 90 ? -8.412 -23.801 -12.476 1.00 17.46 480 PHE A N 1
ATOM 709 C CA . PHE A 1 90 ? -7.305 -24.733 -12.638 1.00 19.17 480 PHE A CA 1
ATOM 710 C C . PHE A 1 90 ? -7.764 -26.111 -12.212 1.00 21.59 480 PHE A C 1
ATOM 711 O O . PHE A 1 90 ? -8.861 -26.275 -11.681 1.00 18.72 480 PHE A O 1
ATOM 719 N N . THR A 1 91 ? -6.924 -27.106 -12.455 1.00 20.50 481 THR A N 1
ATOM 720 C CA . THR A 1 91 ? -7.249 -28.470 -12.080 1.00 17.10 481 THR A CA 1
ATOM 721 C C . THR A 1 91 ? -6.311 -28.935 -10.976 1.00 14.88 481 THR A C 1
ATOM 722 O O . THR A 1 91 ? -5.104 -28.748 -11.060 1.00 20.33 481 THR A O 1
ATOM 726 N N . ILE A 1 92 ? -6.876 -29.521 -9.929 1.00 19.91 482 ILE A N 1
ATOM 727 C CA . ILE A 1 92 ? -6.081 -30.045 -8.830 1.00 19.76 482 ILE A CA 1
ATOM 728 C C . ILE A 1 92 ? -5.308 -31.279 -9.293 1.00 17.53 482 ILE A C 1
ATOM 729 O O . ILE A 1 92 ? -5.901 -32.314 -9.589 1.00 19.01 482 ILE A O 1
ATOM 734 N N . SER A 1 93 ? -3.985 -31.154 -9.369 1.00 22.15 483 SER A N 1
ATOM 735 C CA . SER A 1 93 ? -3.131 -32.210 -9.916 1.00 20.32 483 SER A CA 1
ATOM 736 C C . SER A 1 93 ? -2.847 -33.326 -8.917 1.00 21.11 483 SER A C 1
ATOM 737 O O . SER A 1 93 ? -2.573 -34.459 -9.304 1.00 28.96 483 SER A O 1
ATOM 740 N N . GLY A 1 94 ? -2.894 -33.008 -7.631 1.00 22.21 484 GLY A N 1
ATOM 741 C CA . GLY A 1 94 ? -2.586 -33.995 -6.615 1.00 18.72 484 GLY A CA 1
ATOM 742 C C . GLY A 1 94 ? -1.103 -34.314 -6.543 1.00 20.71 484 GLY A C 1
ATOM 743 O O . GLY A 1 94 ? -0.715 -35.321 -5.958 1.00 24.65 484 GLY A O 1
ATOM 744 N N . ASP A 1 95 ? -0.268 -33.463 -7.137 1.00 22.16 485 ASP A N 1
ATOM 745 C CA . ASP A 1 95 ? 1.180 -33.667 -7.080 1.00 25.39 485 ASP A CA 1
ATOM 746 C C . ASP A 1 95 ? 1.657 -33.627 -5.632 1.00 26.07 485 ASP A C 1
ATOM 747 O O . ASP A 1 95 ? 0.967 -33.100 -4.758 1.00 25.24 485 ASP A O 1
ATOM 752 N N . GLU A 1 96 ? 2.833 -34.200 -5.390 1.00 30.49 486 GLU A N 1
ATOM 753 C CA . GLU A 1 96 ? 3.424 -34.275 -4.054 1.00 35.90 486 GLU A CA 1
ATOM 754 C C . GLU A 1 96 ? 3.475 -32.909 -3.375 1.00 31.03 486 GLU A C 1
ATOM 755 O O . GLU A 1 96 ? 2.892 -32.712 -2.307 1.00 33.53 486 GLU A O 1
ATOM 761 N N . ASN A 1 97 ? 4.179 -31.974 -3.998 1.00 28.02 487 ASN A N 1
ATOM 762 C CA . ASN A 1 97 ? 4.190 -30.598 -3.531 1.00 29.44 487 ASN A CA 1
ATOM 763 C C . ASN A 1 97 ? 3.505 -29.714 -4.568 1.00 24.97 487 ASN A C 1
ATOM 764 O O . ASN A 1 97 ? 4.148 -28.890 -5.223 1.00 22.60 487 ASN A O 1
ATOM 769 N N . GLU A 1 98 ? 2.197 -29.903 -4.728 1.00 23.46 488 GLU A N 1
ATOM 770 C CA . GLU A 1 98 ? 1.456 -29.151 -5.731 1.00 23.51 488 GLU A CA 1
ATOM 771 C C . GLU A 1 98 ? 1.477 -27.654 -5.434 1.00 17.52 488 GLU A C 1
ATOM 772 O O . GLU A 1 98 ? 1.076 -27.205 -4.361 1.00 14.96 488 GLU A O 1
ATOM 778 N N . VAL A 1 99 ? 1.958 -26.895 -6.405 1.00 21.07 489 VAL A N 1
ATOM 779 C CA . VAL A 1 99 ? 2.010 -25.451 -6.298 1.00 20.60 489 VAL A CA 1
ATOM 780 C C . VAL A 1 99 ? 1.302 -24.824 -7.489 1.00 19.90 489 VAL A C 1
ATOM 781 O O . VAL A 1 99 ? 1.539 -25.212 -8.630 1.00 17.63 489 VAL A O 1
ATOM 785 N N . LEU A 1 100 ? 0.412 -23.874 -7.217 1.00 21.37 490 LEU A N 1
ATOM 786 C CA . LEU A 1 100 ? -0.220 -23.097 -8.277 1.00 17.90 490 LEU A CA 1
ATOM 787 C C . LEU A 1 100 ? 0.317 -21.666 -8.295 1.00 20.50 490 LEU A C 1
ATOM 788 O O . LEU A 1 100 ? 0.507 -21.043 -7.246 1.00 13.87 490 LEU A O 1
ATOM 793 N N . TYR A 1 101 ? 0.585 -21.165 -9.497 1.00 18.52 491 TYR A N 1
ATOM 794 C CA . TYR A 1 101 ? 1.023 -19.790 -9.680 1.00 20.64 491 TYR A CA 1
ATOM 795 C C . TYR A 1 101 ? -0.082 -18.969 -10.320 1.00 22.60 491 TYR A C 1
ATOM 796 O O . TYR A 1 101 ? -0.417 -19.144 -11.491 1.00 21.58 491 TYR A O 1
ATOM 805 N N . TYR A 1 102 ? -0.652 -18.078 -9.525 1.00 16.84 492 TYR A N 1
ATOM 806 C CA . TYR A 1 102 ? -1.765 -17.268 -9.962 1.00 19.33 492 TYR A CA 1
ATOM 807 C C . TYR A 1 102 ? -1.290 -15.832 -10.127 1.00 23.58 492 TYR A C 1
ATOM 808 O O . TYR A 1 102 ? -1.113 -15.102 -9.154 1.00 16.70 492 TYR A O 1
ATOM 817 N N . VAL A 1 103 ? -1.060 -15.453 -11.379 1.00 24.95 493 VAL A N 1
ATOM 818 C CA . VAL A 1 103 ? -0.815 -14.062 -11.722 1.00 21.60 493 VAL A CA 1
ATOM 819 C C . VAL A 1 103 ? -2.159 -13.410 -11.999 1.00 23.15 493 VAL A C 1
ATOM 820 O O . VAL A 1 103 ? -2.937 -13.910 -12.810 1.00 27.44 493 VAL A O 1
ATOM 824 N N . ASP A 1 104 ? -2.440 -12.320 -11.289 1.00 28.19 494 ASP A N 1
ATOM 825 C CA . ASP A 1 104 ? -3.654 -11.551 -11.506 1.00 25.93 494 ASP A CA 1
ATOM 826 C C . ASP A 1 104 ? -3.772 -11.231 -12.992 1.00 28.47 494 ASP A C 1
ATOM 827 O O . ASP A 1 104 ? -2.850 -10.662 -13.578 1.00 28.35 494 ASP A O 1
ATOM 832 N N . GLY A 1 105 ? -4.884 -11.634 -13.601 1.00 26.90 495 GLY A N 1
ATOM 833 C CA . GLY A 1 105 ? -5.082 -11.439 -15.025 1.00 33.05 495 GLY A CA 1
ATOM 834 C C . GLY A 1 105 ? -5.109 -12.714 -15.858 1.00 35.85 495 GLY A C 1
ATOM 835 O O . GLY A 1 105 ? -5.322 -12.662 -17.069 1.00 30.82 495 GLY A O 1
ATOM 836 N N . SER A 1 106 ? -4.907 -13.862 -15.214 1.00 36.47 496 SER A N 1
ATO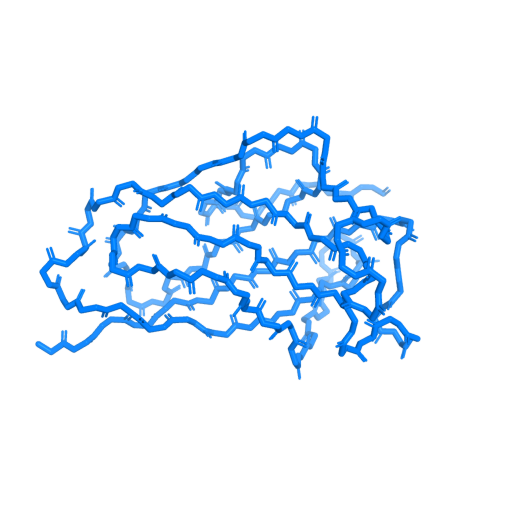M 837 C CA . SER A 1 106 ? -4.904 -15.140 -15.929 1.00 34.35 496 SER A CA 1
ATOM 838 C C . SER A 1 106 ? -5.204 -16.338 -15.026 1.00 27.91 496 SER A C 1
ATOM 839 O O . SER A 1 106 ? -5.114 -16.246 -13.803 1.00 25.58 496 SER A O 1
ATOM 842 N N . ASP A 1 107 ? -5.570 -17.458 -15.643 1.00 27.46 497 ASP A N 1
ATOM 843 C CA . ASP A 1 107 ? -5.745 -18.715 -14.928 1.00 24.86 497 ASP A CA 1
ATOM 844 C C . ASP A 1 107 ? -4.476 -19.065 -14.143 1.00 25.16 497 ASP A C 1
ATOM 845 O O . ASP A 1 107 ? -3.364 -18.788 -14.600 1.00 24.71 497 ASP A O 1
ATOM 850 N N . PRO A 1 108 ? -4.635 -19.650 -12.945 1.00 21.44 498 PRO A N 1
ATOM 851 C CA . PRO A 1 108 ? -3.451 -20.127 -12.224 1.00 19.75 498 PRO A CA 1
ATOM 852 C C . PRO A 1 108 ? -2.840 -21.330 -12.938 1.00 24.47 498 PRO A C 1
ATOM 853 O O . PRO A 1 108 ? -3.578 -22.131 -13.520 1.00 15.73 498 PRO A O 1
ATOM 857 N N . VAL A 1 109 ? -1.515 -21.444 -12.904 1.00 21.58 499 VAL A N 1
ATOM 858 C CA . VAL A 1 109 ? -0.828 -22.539 -13.580 1.00 24.85 499 VAL A CA 1
ATOM 859 C C . VAL A 1 109 ? 0.157 -23.263 -12.668 1.00 26.33 499 VAL A C 1
ATOM 860 O O . VAL A 1 109 ? 0.663 -22.694 -11.698 1.00 21.64 499 VAL A O 1
ATOM 864 N N . HIS A 1 110 ? 0.432 -24.523 -12.992 1.00 24.37 500 HIS A N 1
ATOM 865 C CA . HIS A 1 110 ? 1.305 -25.351 -12.170 1.00 24.85 500 HIS A CA 1
ATOM 866 C C . HIS A 1 110 ? 2.781 -25.024 -12.333 1.00 21.24 500 HIS A C 1
ATOM 867 O O . HIS A 1 110 ? 3.596 -25.407 -11.493 1.00 32.95 500 HIS A O 1
ATOM 874 N N . GLU A 1 111 ? 3.136 -24.320 -13.400 1.00 27.05 501 GLU A N 1
ATOM 875 C CA . GLU A 1 111 ? 4.533 -23.950 -13.576 1.00 29.74 501 GLU A CA 1
ATOM 876 C C . GLU A 1 111 ? 4.751 -22.456 -13.396 1.00 30.80 501 GLU A C 1
ATOM 877 O O . GLU A 1 111 ? 3.946 -21.633 -13.833 1.00 27.90 501 GLU A O 1
ATOM 883 N N . LYS A 1 112 ? 5.859 -22.128 -12.743 1.00 30.70 502 LYS A N 1
ATOM 884 C CA . LYS A 1 112 ? 6.211 -20.758 -12.405 1.00 29.47 502 LYS A CA 1
ATOM 885 C C . LYS A 1 112 ? 6.444 -19.902 -13.644 1.00 31.49 502 LYS A C 1
ATOM 886 O O . LYS A 1 112 ? 7.309 -20.212 -14.461 1.00 33.05 502 LYS A O 1
ATOM 892 N N . PRO A 1 113 ? 5.663 -18.820 -13.785 1.00 28.77 503 PRO A N 1
ATOM 893 C CA . PRO A 1 113 ? 5.763 -17.900 -14.921 1.00 25.16 503 PRO A CA 1
ATOM 894 C C . PRO A 1 113 ? 6.860 -16.856 -14.766 1.00 27.63 503 PRO A C 1
ATOM 895 O O . PRO A 1 113 ? 7.452 -16.723 -13.695 1.00 29.64 503 PRO A O 1
ATOM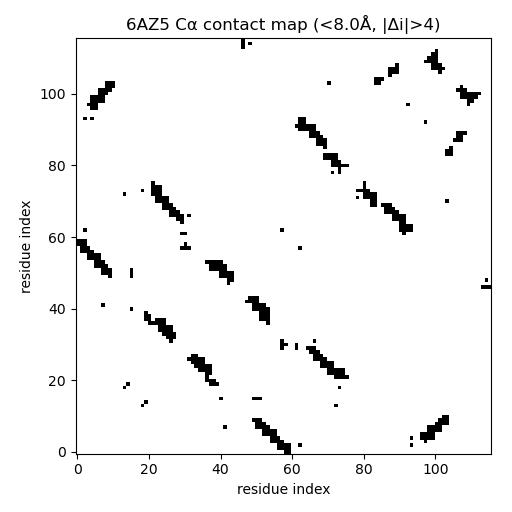 899 N N . VAL A 1 114 ? 7.116 -16.128 -15.849 1.00 27.06 504 VAL A N 1
ATOM 900 C CA . VAL A 1 114 ? 8.098 -15.057 -15.868 1.00 21.33 504 VAL A CA 1
ATOM 901 C C . VAL A 1 114 ? 7.403 -13.727 -15.597 1.00 28.70 504 VAL A C 1
ATOM 902 O O . VAL A 1 114 ? 6.441 -13.371 -16.280 1.00 35.53 504 VAL A O 1
ATOM 906 N N . ILE A 1 115 ? 7.890 -13.000 -14.598 1.00 23.30 505 ILE A N 1
ATOM 907 C CA . ILE A 1 115 ? 7.386 -11.668 -14.283 1.00 25.26 505 ILE A CA 1
ATOM 908 C C . ILE A 1 115 ? 8.528 -10.663 -14.393 1.00 25.32 505 ILE A C 1
ATOM 909 O O . ILE A 1 115 ? 9.657 -10.956 -14.005 1.00 31.26 505 ILE A O 1
ATOM 914 N N . VAL A 1 116 ? 8.237 -9.485 -14.933 1.00 31.35 506 VAL A N 1
ATOM 915 C CA . VAL A 1 116 ? 9.257 -8.458 -15.091 1.00 30.76 506 VAL A CA 1
ATOM 916 C C . VAL A 1 116 ? 9.033 -7.294 -14.129 1.00 34.72 506 VAL A C 1
ATOM 917 O O . VAL A 1 116 ? 8.076 -6.534 -14.269 1.00 36.59 506 VAL A O 1
#

Secondary structure (DSSP, 8-state):
--EEEEEEEE-TTS-TTTSTTT-EEEEEETTEEEEEE--EEEEETTTTEEEEEEEEEE-GGGTTPEEEEEEES-GGGGGGG-B-SS-EEEE----TT-EEEEETTS--BSSPPP--

Foldseek 3Di:
DKFKEKEWEDDPPADCVPQQPFKWKAKDPQPDGGTGGFHDWDQDPPQRDITGMDMDIGHPVSQFPKMKMWMARGCVCPCVSDIAPDIEMDGRHSDPHQYWYHYRPYHTDRDDDHDD